Protein AF-A0A7J2JNX9-F1 (afdb_monomer)

Mean predicted aligned error: 5.88 Å

Foldseek 3Di:
DDDDDDPVLVCLQADFDFPDPVVVVVVVVVQVPDPQFPDWPDWDWGDHRNDIDIDTDTDGDPPDDPVPHD

Solvent-accessible surface area (backbone atoms only — not comparable to full-atom values): 4386 Å² total; per-residue (Å²): 135,82,82,82,73,51,72,67,58,55,49,46,36,76,36,83,36,65,61,56,67,72,57,51,53,50,52,51,54,57,55,65,66,37,91,63,39,78,42,75,84,40,83,46,54,30,24,42,57,96,44,74,48,77,51,76,45,70,42,52,62,84,87,56,55,76,90,72,58,132

pLDDT: mean 87.99, std 9.73, range [39.25, 95.69]

Nearest PDB structures (foldseek):
  8f6h-assembly1_A  TM=8.682E-01  e=9.935E-03  Shewanella oneidensis MR-1
  8f6f-assembly1_B  TM=8.952E-01  e=1.290E-02  Shewanella oneidensis
  3j1z-assembly1_P-1  TM=8.701E-01  e=2.177E-02  Shewanella oneidensis MR-1
  8f6h-assembly1_B  TM=8.531E-01  e=2.828E-02  Shewanella oneidensis MR-1
  8f6k-assembly1_C  TM=7.717E-01  e=4.186E-02  Shewanella oneidensis

Sequence (70 aa):
MGFIKSFVEIRDSITDVSPGRNYMSRIGMVVSSMDEVEEVHKIRARRVGNNVFLDLHVLVNPDMSVKRAP

Radius of gyration: 16.5 Å; Cα contacts (8 Å, |Δi|>4): 85; chains: 1; bounding box: 36×26×46 Å

Structure (mmCIF, N/CA/C/O backbone):
data_AF-A0A7J2JNX9-F1
#
_entry.id   AF-A0A7J2JNX9-F1
#
loop_
_atom_site.group_PDB
_atom_site.id
_atom_site.type_symbol
_atom_site.label_atom_id
_atom_site.label_alt_id
_atom_site.label_comp_id
_atom_site.label_asym_id
_atom_site.label_entity_id
_atom_site.label_seq_id
_atom_site.pdbx_PDB_ins_code
_atom_site.Cartn_x
_atom_site.Cartn_y
_atom_site.Cartn_z
_atom_site.occupancy
_atom_site.B_iso_or_equiv
_atom_site.auth_seq_id
_atom_site.auth_comp_id
_atom_site.auth_asym_id
_atom_site.auth_atom_id
_atom_site.pdbx_PDB_model_num
ATOM 1 N N . MET A 1 1 ? 22.344 -20.946 -27.191 1.00 39.25 1 MET A N 1
ATOM 2 C CA . MET A 1 1 ? 22.233 -19.580 -27.743 1.00 39.25 1 MET A CA 1
ATOM 3 C C . MET A 1 1 ? 21.869 -18.654 -26.588 1.00 39.25 1 MET A C 1
ATOM 5 O O . MET A 1 1 ? 20.748 -18.735 -26.105 1.00 39.25 1 MET A O 1
ATOM 9 N N . GLY A 1 2 ? 22.829 -17.916 -26.025 1.00 51.12 2 GLY A N 1
ATOM 10 C CA . GLY A 1 2 ? 22.587 -17.076 -24.844 1.00 51.12 2 GLY A CA 1
ATOM 11 C C . GLY A 1 2 ? 21.883 -15.776 -25.227 1.00 51.12 2 GLY A C 1
ATOM 12 O O . GLY A 1 2 ? 22.324 -15.095 -26.148 1.00 51.12 2 GLY A O 1
ATOM 13 N N . PHE A 1 3 ? 20.791 -15.444 -24.540 1.00 69.31 3 PHE A N 1
ATOM 14 C CA . PHE A 1 3 ? 20.112 -14.156 -24.686 1.00 69.31 3 PHE A CA 1
ATOM 15 C C . PHE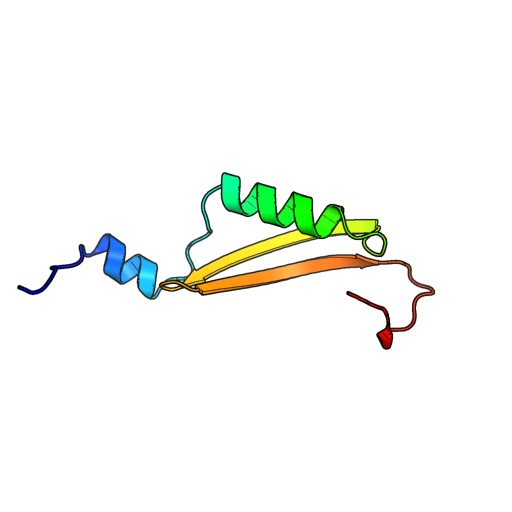 A 1 3 ? 20.992 -13.069 -24.055 1.00 69.31 3 PHE A C 1
ATOM 17 O O . PHE A 1 3 ? 21.197 -13.070 -22.840 1.00 69.31 3 PHE A O 1
ATOM 24 N N . ILE A 1 4 ? 21.538 -12.159 -24.865 1.00 76.38 4 ILE A N 1
ATOM 25 C CA . ILE A 1 4 ? 22.207 -10.962 -24.347 1.00 76.38 4 ILE A CA 1
ATOM 26 C C . ILE A 1 4 ? 21.104 -10.038 -23.836 1.00 76.38 4 ILE A C 1
ATOM 28 O O . ILE A 1 4 ? 20.362 -9.459 -24.628 1.00 76.38 4 ILE A O 1
ATOM 32 N N . LYS A 1 5 ? 20.977 -9.936 -22.512 1.00 75.31 5 LYS A N 1
ATOM 33 C CA . LYS A 1 5 ? 20.104 -8.940 -21.891 1.00 75.31 5 LYS A CA 1
ATOM 34 C C . LYS A 1 5 ? 20.667 -7.548 -22.139 1.00 75.31 5 LYS A C 1
ATOM 36 O O . LYS A 1 5 ? 21.880 -7.342 -22.069 1.00 75.31 5 LYS A O 1
ATOM 41 N N . SER A 1 6 ? 19.792 -6.590 -22.406 1.00 84.94 6 SER A N 1
ATOM 42 C CA . SER A 1 6 ? 20.207 -5.195 -22.534 1.00 84.94 6 SER A CA 1
ATOM 43 C C . SER A 1 6 ? 20.716 -4.655 -21.192 1.00 84.94 6 SER A C 1
ATOM 45 O O . SER A 1 6 ? 20.341 -5.135 -20.121 1.00 84.94 6 SER A O 1
ATOM 47 N N . PHE A 1 7 ? 21.540 -3.605 -21.232 1.00 83.56 7 PHE A N 1
ATOM 48 C CA . PHE A 1 7 ? 21.979 -2.909 -20.017 1.00 83.56 7 PHE A CA 1
ATO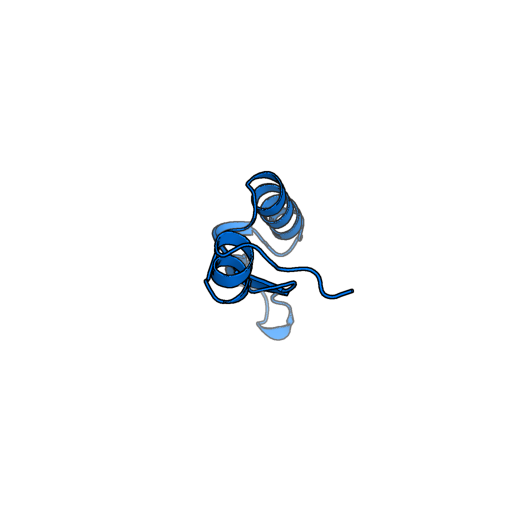M 49 C C . PHE A 1 7 ? 20.793 -2.444 -19.154 1.00 83.56 7 PHE A C 1
ATOM 51 O O . PHE A 1 7 ? 20.849 -2.520 -17.929 1.00 83.56 7 PHE A O 1
ATOM 58 N N . VAL A 1 8 ? 19.702 -2.016 -19.797 1.00 78.94 8 VAL A N 1
ATOM 59 C CA . VAL A 1 8 ? 18.459 -1.605 -19.131 1.00 78.94 8 VAL A CA 1
ATOM 60 C C . VAL A 1 8 ? 17.847 -2.768 -18.352 1.00 78.94 8 VAL A C 1
ATOM 62 O O . VAL A 1 8 ? 17.530 -2.611 -17.180 1.00 78.94 8 VAL A O 1
ATOM 65 N N . GLU A 1 9 ? 17.753 -3.949 -18.963 1.00 77.56 9 GLU A N 1
ATOM 66 C CA . GLU A 1 9 ? 17.207 -5.141 -18.304 1.00 77.56 9 GLU A CA 1
ATOM 67 C C . GLU A 1 9 ? 18.075 -5.613 -17.136 1.00 77.56 9 GLU A C 1
ATOM 69 O O . GLU A 1 9 ? 17.550 -6.039 -16.108 1.00 77.56 9 GLU A O 1
ATOM 74 N N . ILE A 1 10 ? 19.403 -5.547 -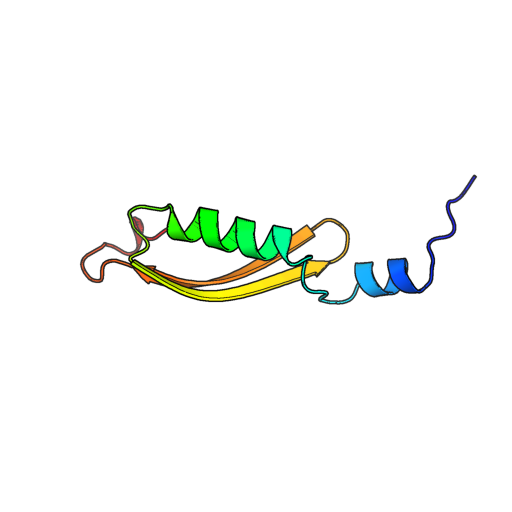17.275 1.00 82.75 10 ILE A N 1
ATOM 75 C CA . ILE A 1 10 ? 20.322 -5.918 -16.194 1.00 82.75 10 ILE A CA 1
ATOM 76 C C . ILE A 1 10 ? 20.181 -4.936 -15.036 1.00 82.75 10 ILE A C 1
ATOM 78 O O . ILE A 1 10 ? 19.999 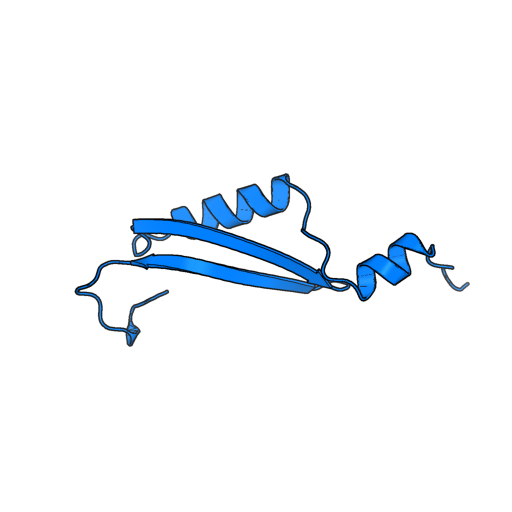-5.373 -13.901 1.00 82.75 10 ILE A O 1
ATOM 82 N N . ARG A 1 11 ? 20.202 -3.628 -15.318 1.00 82.88 11 ARG A N 1
ATOM 83 C CA . ARG A 1 11 ? 19.980 -2.578 -14.320 1.00 82.88 11 ARG A CA 1
ATOM 84 C C . ARG A 1 11 ? 18.671 -2.818 -13.574 1.00 82.88 11 ARG A C 1
ATOM 86 O O . ARG A 1 11 ? 18.697 -2.951 -12.359 1.00 82.88 11 ARG A O 1
ATOM 93 N N . ASP A 1 12 ? 17.562 -2.957 -14.293 1.00 78.00 12 ASP A N 1
ATOM 94 C CA . ASP A 1 12 ? 16.232 -3.122 -13.696 1.00 78.00 12 ASP A CA 1
ATOM 95 C C . ASP A 1 12 ? 16.095 -4.436 -12.908 1.00 78.00 12 ASP A C 1
ATOM 97 O O . ASP A 1 12 ? 15.238 -4.561 -12.036 1.00 78.00 12 ASP A O 1
ATOM 101 N N . SER A 1 13 ? 16.949 -5.429 -13.178 1.00 74.94 13 SER A N 1
ATOM 102 C CA . SER A 1 13 ? 16.974 -6.672 -12.404 1.00 74.94 13 SER A CA 1
ATOM 103 C C . SER A 1 13 ? 17.638 -6.543 -11.030 1.00 74.94 13 SER A C 1
ATOM 105 O O . SER A 1 13 ? 17.385 -7.386 -10.173 1.00 74.94 13 SER A O 1
ATOM 107 N N . ILE A 1 14 ? 18.454 -5.507 -10.812 1.00 80.31 14 ILE A N 1
ATOM 108 C CA . ILE A 1 14 ? 19.209 -5.292 -9.566 1.00 80.31 14 ILE A CA 1
ATOM 109 C C . ILE A 1 14 ? 18.856 -3.980 -8.856 1.00 80.31 14 ILE A C 1
ATOM 111 O O . ILE A 1 14 ? 19.275 -3.776 -7.719 1.00 80.31 14 ILE A O 1
ATOM 115 N N . THR A 1 15 ? 18.109 -3.084 -9.503 1.00 77.69 15 THR A N 1
ATOM 116 C CA . THR A 1 15 ? 17.648 -1.823 -8.916 1.00 77.69 15 THR A CA 1
ATOM 117 C C . THR A 1 15 ? 16.196 -1.909 -8.458 1.00 77.69 15 THR A C 1
ATOM 119 O O . THR A 1 15 ? 15.393 -2.659 -9.001 1.00 77.69 15 THR A O 1
ATOM 122 N N . ASP A 1 16 ? 15.841 -1.092 -7.463 1.00 82.25 16 ASP A N 1
ATOM 123 C CA . ASP A 1 16 ? 14.471 -0.965 -6.962 1.00 82.25 16 ASP A CA 1
ATOM 124 C C . ASP A 1 16 ? 13.604 -0.132 -7.922 1.00 82.25 16 AS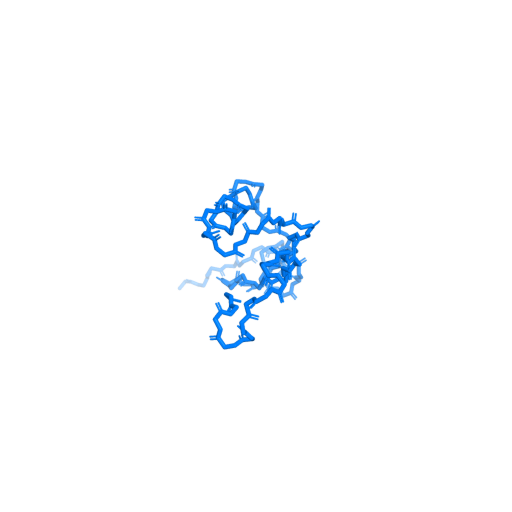P A C 1
ATOM 126 O O . ASP A 1 16 ? 13.388 1.067 -7.720 1.00 82.25 16 ASP A O 1
ATOM 130 N N . VAL A 1 17 ? 13.103 -0.755 -8.990 1.00 85.06 17 VAL A N 1
ATOM 131 C CA . VAL A 1 17 ? 12.246 -0.075 -9.974 1.00 85.06 17 VAL A CA 1
ATOM 132 C C . VAL A 1 17 ? 10.781 -0.194 -9.569 1.00 85.06 17 VAL A C 1
ATOM 134 O O . VAL A 1 17 ? 10.302 -1.276 -9.240 1.00 85.06 17 VAL A O 1
ATOM 137 N N . SER A 1 18 ? 10.025 0.904 -9.615 1.00 87.31 18 SER A N 1
ATOM 138 C CA . SER A 1 18 ? 8.579 0.834 -9.377 1.00 87.31 18 SER A CA 1
ATOM 139 C C . SER A 1 18 ? 7.892 -0.005 -10.469 1.00 87.31 18 SER A C 1
ATOM 141 O O . SER A 1 18 ? 8.143 0.224 -11.658 1.00 87.31 18 SER A O 1
ATOM 143 N N . PRO A 1 19 ? 7.006 -0.956 -10.119 1.00 88.62 19 PRO A N 1
ATOM 144 C CA . PRO A 1 19 ? 6.141 -1.612 -11.087 1.00 88.62 19 PRO A CA 1
ATOM 145 C C . PRO A 1 19 ? 5.311 -0.600 -11.892 1.00 88.62 19 PRO A C 1
ATOM 147 O O . PRO A 1 19 ? 4.999 0.499 -11.436 1.00 88.62 19 PRO A O 1
ATOM 150 N N . GLY A 1 20 ? 4.905 -0.987 -13.103 1.00 90.25 20 GLY A N 1
ATOM 151 C CA . GLY A 1 20 ? 4.076 -0.130 -13.955 1.00 90.25 20 GLY A CA 1
ATOM 152 C C . GLY A 1 20 ? 2.763 0.291 -13.279 1.00 90.25 20 GLY A C 1
ATOM 153 O O . GLY A 1 20 ? 2.230 -0.429 -12.433 1.00 90.25 20 GLY A O 1
ATOM 154 N N . ARG A 1 21 ? 2.204 1.439 -13.690 1.00 92.06 21 ARG A N 1
ATOM 155 C CA . ARG A 1 21 ? 1.022 2.057 -13.050 1.00 92.06 21 ARG A CA 1
ATOM 156 C C . ARG A 1 21 ? -0.156 1.098 -12.877 1.00 92.06 21 ARG A C 1
ATOM 158 O O . ARG A 1 21 ? -0.719 1.040 -11.797 1.00 92.06 21 ARG A O 1
ATOM 165 N N . ASN A 1 22 ? -0.467 0.289 -13.892 1.00 94.44 22 ASN A N 1
ATOM 166 C CA . ASN A 1 22 ? -1.551 -0.699 -13.806 1.00 94.44 22 ASN A CA 1
ATOM 167 C C . ASN A 1 22 ? -1.325 -1.717 -12.681 1.00 94.44 22 ASN A C 1
ATOM 169 O O . ASN A 1 22 ? -2.271 -2.144 -12.029 1.00 94.44 22 ASN A O 1
ATOM 173 N N . TYR A 1 23 ? -0.071 -2.105 -12.440 1.00 92.69 23 TYR A N 1
ATOM 174 C CA . TYR A 1 23 ? 0.281 -3.012 -11.353 1.00 92.69 23 TYR A CA 1
ATOM 175 C C . TYR A 1 23 ? 0.093 -2.327 -9.994 1.00 92.69 23 TYR A C 1
ATOM 177 O O . TYR A 1 23 ? -0.508 -2.909 -9.098 1.00 92.69 23 TYR A O 1
ATOM 185 N N . MET A 1 24 ? 0.520 -1.066 -9.876 1.00 94.94 24 MET A N 1
ATOM 186 C CA . MET A 1 24 ? 0.299 -0.246 -8.679 1.00 94.94 24 MET A CA 1
ATOM 187 C C . MET A 1 24 ? -1.191 -0.066 -8.366 1.00 94.94 24 MET A C 1
ATOM 189 O O . MET A 1 24 ? -1.605 -0.281 -7.231 1.00 94.94 24 MET A O 1
ATOM 193 N N . SER A 1 25 ? -2.012 0.253 -9.370 1.00 94.75 25 SER A N 1
ATOM 194 C CA . SER A 1 25 ? -3.465 0.380 -9.211 1.00 94.75 25 SER A CA 1
ATOM 195 C C . SER A 1 25 ? -4.111 -0.932 -8.769 1.00 94.75 25 SER A C 1
ATOM 197 O O . SER A 1 25 ? -4.996 -0.921 -7.922 1.00 94.75 25 SER A O 1
ATOM 199 N N . ARG A 1 26 ? -3.649 -2.073 -9.298 1.00 95.69 26 ARG A N 1
ATOM 200 C CA . ARG A 1 26 ? -4.136 -3.394 -8.879 1.00 95.69 26 ARG A CA 1
ATOM 201 C C . ARG A 1 26 ? -3.782 -3.721 -7.433 1.00 95.69 26 ARG A C 1
ATOM 203 O O . ARG A 1 26 ? -4.638 -4.253 -6.741 1.00 95.69 26 ARG A O 1
ATOM 210 N N . ILE A 1 27 ? -2.569 -3.393 -6.979 1.00 94.62 27 ILE A N 1
ATOM 211 C CA . ILE A 1 27 ? -2.196 -3.545 -5.564 1.00 94.62 27 ILE A CA 1
ATOM 212 C C . ILE A 1 27 ? -3.152 -2.726 -4.695 1.00 94.62 27 ILE A C 1
ATOM 214 O O . ILE A 1 27 ? -3.726 -3.273 -3.762 1.00 94.62 27 ILE A O 1
ATOM 218 N N . GLY A 1 28 ? -3.374 -1.454 -5.044 1.00 95.12 28 GLY A N 1
ATOM 219 C CA . GLY A 1 28 ? -4.298 -0.590 -4.307 1.00 95.12 28 GLY A CA 1
ATOM 220 C C . GLY A 1 28 ? -5.709 -1.165 -4.225 1.00 95.12 28 GLY A C 1
ATOM 221 O O . GLY A 1 28 ? -6.243 -1.287 -3.133 1.00 95.12 28 GLY A O 1
ATOM 222 N N . MET A 1 29 ? -6.274 -1.605 -5.354 1.00 95.69 29 MET A N 1
ATOM 223 C CA . MET A 1 29 ? -7.608 -2.220 -5.369 1.00 95.69 29 MET A CA 1
ATOM 224 C C . MET A 1 29 ? -7.701 -3.465 -4.483 1.00 95.69 29 MET A C 1
ATOM 226 O O . MET A 1 29 ? -8.692 -3.622 -3.784 1.00 95.69 29 MET A O 1
ATOM 230 N N . VAL A 1 30 ? -6.692 -4.343 -4.506 1.00 95.44 30 VAL A N 1
ATOM 231 C CA . VAL A 1 30 ? -6.701 -5.567 -3.690 1.00 95.44 30 VAL A CA 1
ATOM 232 C C . VAL A 1 30 ? -6.644 -5.227 -2.203 1.00 95.44 30 VAL A C 1
ATOM 234 O O . VAL A 1 30 ? -7.452 -5.742 -1.438 1.00 95.44 30 VAL A O 1
ATOM 237 N N . VAL A 1 31 ? -5.735 -4.340 -1.793 1.00 94.44 31 VAL A N 1
ATOM 238 C CA . VAL A 1 31 ? -5.581 -3.968 -0.377 1.00 94.44 31 VAL A CA 1
ATOM 239 C C . VAL A 1 31 ? -6.831 -3.248 0.133 1.00 94.44 31 VAL A C 1
ATOM 241 O O . VAL A 1 31 ? -7.333 -3.587 1.195 1.00 94.44 31 VAL A O 1
ATOM 244 N N . SER A 1 32 ? -7.392 -2.320 -0.646 1.00 94.12 32 SER A N 1
ATOM 245 C CA . SER A 1 32 ? -8.623 -1.604 -0.283 1.00 94.12 32 SER A CA 1
ATOM 246 C C . SER A 1 32 ? -9.895 -2.457 -0.349 1.00 94.12 32 SER A C 1
ATOM 248 O O . SER A 1 32 ? -10.951 -1.976 0.040 1.00 94.12 32 SER A O 1
ATOM 250 N N . SER A 1 33 ? -9.828 -3.683 -0.876 1.00 94.88 33 SER A N 1
ATOM 251 C CA . SER A 1 33 ? -10.970 -4.610 -0.900 1.00 94.88 33 SER A CA 1
ATOM 252 C C . SER A 1 33 ? -11.052 -5.521 0.326 1.00 94.88 33 SER A C 1
ATOM 254 O O . SER A 1 33 ? -11.979 -6.318 0.415 1.00 94.88 33 SER A O 1
ATOM 256 N N . MET A 1 34 ? -10.075 -5.444 1.233 1.00 92.12 34 MET A N 1
ATOM 257 C CA . MET A 1 34 ? -10.074 -6.212 2.476 1.00 92.12 34 MET A CA 1
ATOM 258 C C . MET A 1 34 ? -10.965 -5.514 3.504 1.00 92.12 34 MET A C 1
ATOM 260 O O . MET A 1 34 ? -10.778 -4.326 3.757 1.00 92.12 34 MET A O 1
ATOM 264 N N . ASP A 1 35 ? -11.900 -6.251 4.104 1.00 89.81 35 ASP A N 1
ATOM 265 C CA . ASP A 1 35 ? -12.884 -5.703 5.050 1.00 89.81 35 ASP A CA 1
ATOM 266 C C . ASP A 1 35 ? -12.220 -5.060 6.281 1.00 89.81 35 ASP A C 1
ATOM 268 O O . ASP A 1 35 ? -12.764 -4.138 6.885 1.00 89.81 35 ASP A O 1
ATOM 272 N N . GLU A 1 36 ? -11.034 -5.537 6.661 1.00 90.25 36 GLU A N 1
ATOM 273 C CA . GLU A 1 36 ? -10.272 -5.045 7.807 1.00 90.25 36 GLU A CA 1
ATOM 274 C C . GLU A 1 36 ? -9.494 -3.749 7.528 1.00 90.25 36 GLU A C 1
ATOM 276 O O . GLU A 1 36 ? -8.9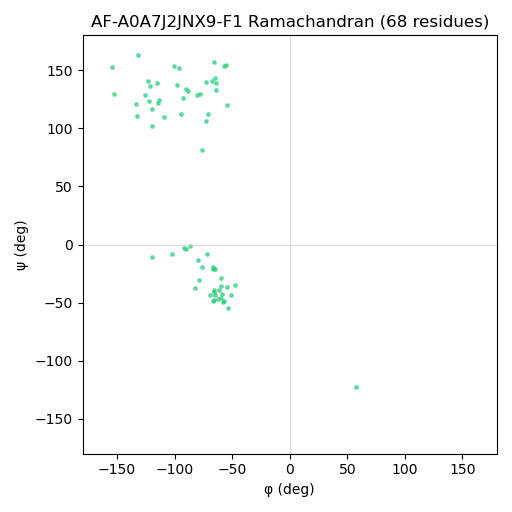96 -3.129 8.472 1.00 90.25 36 GLU A O 1
ATOM 281 N N . VAL A 1 37 ? -9.360 -3.347 6.259 1.00 93.38 37 VAL A N 1
ATOM 282 C CA . VAL A 1 37 ? -8.608 -2.157 5.844 1.00 93.38 37 VAL A CA 1
ATOM 283 C C . VAL A 1 37 ? -9.555 -0.969 5.708 1.00 93.38 37 VAL A C 1
ATOM 285 O O . VAL A 1 37 ? -10.368 -0.897 4.792 1.00 93.38 37 VAL A O 1
ATOM 288 N N . GLU A 1 38 ? -9.393 0.014 6.588 1.00 93.94 38 GLU A N 1
ATOM 2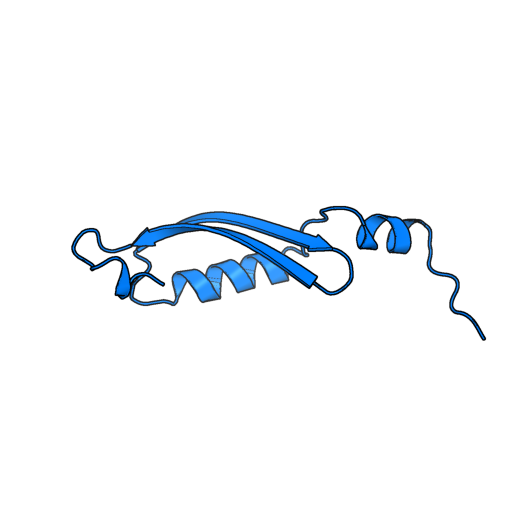89 C CA . GLU A 1 38 ? -10.164 1.259 6.556 1.00 93.94 38 GLU A CA 1
ATOM 290 C C . GLU A 1 38 ? -9.574 2.266 5.558 1.00 93.94 38 GLU A C 1
ATOM 292 O O . GLU A 1 38 ? -10.305 2.971 4.863 1.00 93.94 38 GLU A O 1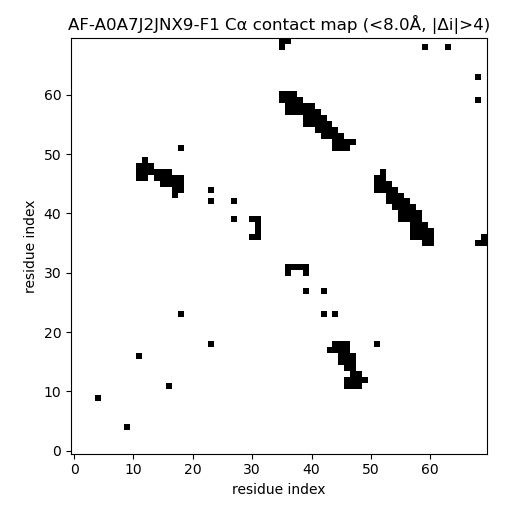
ATOM 297 N N . GLU A 1 39 ? -8.242 2.331 5.454 1.00 94.12 39 GLU A N 1
ATOM 298 C CA . GLU A 1 39 ? -7.551 3.259 4.554 1.00 94.12 39 GLU A CA 1
ATOM 299 C C . GLU A 1 39 ? -6.164 2.741 4.143 1.00 94.12 39 GLU A C 1
ATOM 301 O O . GLU A 1 39 ? -5.500 2.019 4.885 1.00 94.12 39 GLU A O 1
ATOM 306 N N . VAL A 1 40 ? -5.679 3.156 2.968 1.00 94.69 40 VAL A N 1
ATOM 307 C CA . VAL A 1 40 ? -4.305 2.900 2.511 1.00 94.69 40 VAL A CA 1
ATOM 308 C C . VAL A 1 40 ? -3.587 4.228 2.284 1.00 94.69 40 VAL A C 1
ATOM 310 O O . VAL A 1 40 ? -3.766 4.877 1.255 1.00 94.69 40 VAL A O 1
ATOM 313 N N . HIS A 1 41 ? -2.734 4.631 3.227 1.00 92.69 41 HIS A N 1
ATOM 314 C CA . HIS A 1 41 ? -2.025 5.920 3.162 1.00 92.69 41 HIS A CA 1
ATOM 315 C C . HIS A 1 41 ? -0.827 5.891 2.226 1.00 92.69 41 HIS A C 1
ATOM 317 O O . HIS A 1 41 ? -0.427 6.914 1.666 1.00 92.69 41 HIS A O 1
ATOM 323 N N . LYS A 1 42 ? -0.195 4.722 2.092 1.00 94.44 42 LYS A N 1
ATOM 324 C CA . LYS A 1 42 ? 1.029 4.592 1.309 1.00 94.44 42 LYS A CA 1
ATOM 325 C C . LYS A 1 42 ? 1.192 3.192 0.751 1.00 94.44 42 LYS A C 1
ATOM 327 O O . LYS A 1 42 ? 1.178 2.214 1.491 1.00 94.44 42 LYS A O 1
ATOM 332 N N . ILE A 1 43 ? 1.450 3.137 -0.553 1.00 95.31 43 ILE A N 1
ATOM 333 C CA . ILE A 1 43 ? 1.875 1.932 -1.260 1.00 95.31 43 ILE A CA 1
ATOM 334 C C . ILE A 1 43 ? 3.241 2.217 -1.865 1.00 95.31 43 ILE A C 1
ATOM 336 O O . ILE A 1 43 ? 3.377 3.072 -2.744 1.00 95.31 43 ILE A O 1
ATOM 340 N N . ARG A 1 44 ? 4.2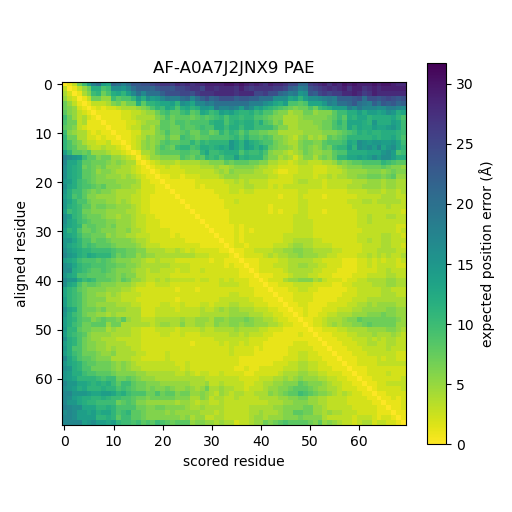59 1.486 -1.417 1.00 95.12 44 ARG A N 1
ATOM 341 C CA . ARG A 1 44 ? 5.563 1.450 -2.073 1.00 95.12 44 ARG A CA 1
ATOM 342 C C . ARG A 1 44 ? 5.778 0.050 -2.620 1.00 95.12 44 ARG A C 1
ATOM 344 O O . ARG A 1 44 ? 5.733 -0.920 -1.876 1.00 95.12 44 ARG A O 1
ATOM 351 N N . ALA A 1 45 ? 6.035 -0.044 -3.918 1.00 93.94 45 ALA A N 1
ATOM 352 C CA . ALA A 1 45 ? 6.375 -1.303 -4.556 1.00 93.94 45 ALA A CA 1
ATOM 353 C C . ALA A 1 45 ? 7.718 -1.190 -5.268 1.00 93.94 45 ALA A C 1
ATOM 355 O O . ALA A 1 45 ? 8.028 -0.160 -5.872 1.00 93.94 45 ALA A O 1
ATOM 356 N N . ARG A 1 46 ? 8.512 -2.254 -5.191 1.00 92.31 46 ARG A N 1
ATOM 357 C CA . ARG A 1 46 ? 9.844 -2.341 -5.791 1.00 92.31 46 ARG A CA 1
ATOM 358 C C . ARG A 1 46 ? 9.956 -3.666 -6.525 1.00 92.31 46 ARG A C 1
ATOM 360 O O . ARG A 1 46 ? 9.768 -4.722 -5.927 1.00 92.31 46 ARG A O 1
ATOM 367 N N . ARG A 1 47 ? 10.215 -3.621 -7.826 1.00 88.00 47 ARG A N 1
ATOM 368 C CA . ARG A 1 47 ? 10.503 -4.790 -8.651 1.00 88.00 47 ARG A CA 1
ATOM 369 C C . ARG A 1 47 ? 12.008 -4.995 -8.689 1.00 88.00 47 ARG A C 1
ATOM 371 O O . ARG A 1 47 ? 12.723 -4.076 -9.063 1.00 88.00 47 ARG A O 1
ATOM 378 N N . VAL A 1 48 ? 12.443 -6.201 -8.338 1.00 87.75 48 VAL A N 1
ATOM 379 C CA . VAL A 1 48 ? 13.841 -6.638 -8.432 1.00 87.75 48 VAL A CA 1
ATOM 380 C C . VAL A 1 48 ? 13.843 -8.005 -9.105 1.00 87.75 48 VAL A C 1
ATOM 382 O O . VAL A 1 48 ? 13.327 -8.991 -8.566 1.00 87.75 48 VAL A O 1
ATOM 385 N N . GLY A 1 49 ? 14.351 -8.050 -10.336 1.00 82.88 49 GLY A N 1
ATOM 386 C CA . GLY A 1 49 ? 14.221 -9.215 -11.208 1.00 82.88 49 GLY A CA 1
ATOM 387 C C . GLY A 1 49 ? 12.748 -9.577 -11.435 1.00 82.88 49 GLY A C 1
ATOM 388 O O . GLY A 1 49 ? 11.960 -8.750 -11.892 1.00 82.88 49 GLY A O 1
ATOM 389 N N . ASN A 1 50 ? 12.373 -10.811 -11.087 1.00 83.94 50 ASN A N 1
ATOM 390 C CA . ASN A 1 50 ? 10.997 -11.306 -11.220 1.00 83.94 50 ASN A CA 1
ATOM 391 C C . ASN A 1 50 ? 10.141 -11.103 -9.959 1.00 83.94 50 ASN A C 1
ATOM 393 O O . ASN A 1 50 ? 8.958 -11.435 -9.969 1.00 83.94 50 ASN A O 1
ATOM 397 N N . ASN A 1 51 ? 10.718 -10.570 -8.881 1.00 87.50 51 ASN A N 1
ATOM 398 C CA . ASN A 1 51 ? 10.022 -10.388 -7.614 1.00 87.50 51 ASN A CA 1
ATOM 399 C C . ASN A 1 51 ? 9.471 -8.969 -7.490 1.00 87.50 51 ASN A C 1
ATOM 401 O O . ASN A 1 51 ? 10.029 -8.017 -8.041 1.00 87.50 51 ASN A O 1
ATOM 405 N N . VAL A 1 52 ? 8.390 -8.827 -6.726 1.00 90.19 52 VAL A N 1
ATOM 406 C CA . VAL A 1 52 ? 7.866 -7.531 -6.294 1.00 90.19 52 VAL A CA 1
ATOM 407 C C . VAL A 1 52 ? 7.838 -7.515 -4.773 1.00 90.19 52 VAL A C 1
ATOM 409 O O . VAL A 1 52 ? 7.215 -8.370 -4.155 1.00 90.19 52 VAL A O 1
ATOM 412 N N . PHE A 1 53 ? 8.506 -6.529 -4.190 1.00 93.06 53 PHE A N 1
ATOM 413 C CA . PHE A 1 53 ? 8.489 -6.230 -2.766 1.00 93.06 53 PHE A CA 1
ATOM 414 C C . PHE A 1 53 ? 7.500 -5.097 -2.509 1.00 93.06 53 PHE A C 1
ATOM 416 O O . PHE A 1 53 ? 7.459 -4.136 -3.283 1.00 93.06 53 PHE A O 1
ATOM 423 N N . LEU A 1 54 ? 6.709 -5.219 -1.445 1.00 94.25 54 LEU A N 1
ATOM 424 C CA . LEU A 1 54 ? 5.654 -4.277 -1.085 1.00 94.25 54 LEU A CA 1
ATOM 425 C C . LEU A 1 54 ? 5.850 -3.797 0.350 1.00 94.25 54 LEU A C 1
ATOM 427 O O . LEU A 1 54 ? 5.959 -4.613 1.258 1.00 94.25 54 LEU A O 1
ATOM 431 N N . ASP A 1 55 ? 5.845 -2.480 0.528 1.00 95.50 55 ASP A N 1
ATOM 432 C CA . ASP A 1 55 ? 5.730 -1.823 1.824 1.00 95.50 55 ASP A CA 1
ATOM 433 C C . ASP A 1 55 ? 4.394 -1.060 1.830 1.00 95.50 55 ASP A C 1
ATOM 435 O O . ASP A 1 55 ? 4.146 -0.216 0.957 1.00 95.50 55 ASP A O 1
ATOM 439 N N . LEU A 1 56 ? 3.522 -1.374 2.790 1.00 94.38 56 LEU A N 1
ATOM 440 C CA . LEU A 1 56 ? 2.175 -0.814 2.900 1.00 94.38 56 LEU A CA 1
ATOM 441 C C . LEU A 1 56 ? 2.005 -0.117 4.246 1.00 94.38 56 LEU A C 1
ATOM 443 O O . LEU A 1 56 ? 2.404 -0.648 5.279 1.00 94.38 56 LEU A O 1
ATOM 447 N N . HIS A 1 57 ? 1.396 1.065 4.231 1.00 95.44 57 HIS A N 1
ATOM 448 C CA . HIS A 1 57 ? 0.844 1.684 5.432 1.00 95.44 57 HIS A CA 1
ATOM 449 C C . HIS A 1 57 ? -0.675 1.625 5.314 1.00 95.44 57 HIS A C 1
ATOM 451 O O . HIS A 1 57 ? -1.250 2.310 4.460 1.00 95.44 57 HIS A O 1
ATOM 457 N N . VAL A 1 58 ? -1.290 0.787 6.143 1.00 94.56 58 VAL A N 1
ATOM 458 C CA . VAL A 1 58 ? -2.737 0.573 6.182 1.00 94.56 58 VAL A CA 1
ATOM 459 C C . VAL A 1 58 ? -3.292 1.031 7.523 1.00 94.56 58 VAL A C 1
ATOM 461 O O . VAL A 1 58 ? -2.675 0.814 8.566 1.00 94.56 58 VAL A O 1
ATOM 464 N N . LEU A 1 59 ? -4.447 1.682 7.473 1.00 94.50 59 LEU A N 1
ATOM 465 C CA . LEU A 1 59 ? -5.292 1.916 8.629 1.00 94.50 59 LEU A CA 1
ATOM 466 C C . LEU A 1 59 ? -6.234 0.724 8.761 1.00 94.50 59 LEU A C 1
ATOM 468 O O . LEU A 1 59 ? -6.838 0.296 7.777 1.00 94.50 59 LEU A O 1
ATOM 472 N N . VAL A 1 60 ? -6.338 0.195 9.970 1.00 94.31 60 VAL A N 1
ATOM 473 C CA . VAL A 1 60 ? -7.199 -0.937 10.312 1.00 94.31 60 VAL A CA 1
ATOM 474 C C . VAL A 1 60 ? -7.994 -0.592 11.561 1.00 94.31 60 VAL A C 1
ATOM 476 O O . VAL A 1 60 ? -7.608 0.320 12.299 1.00 94.31 60 VAL A O 1
ATOM 479 N N . ASN A 1 61 ? -9.061 -1.344 11.822 1.00 89.88 61 ASN A N 1
ATOM 480 C CA . ASN A 1 61 ? -9.893 -1.135 13.003 1.00 89.88 61 ASN A CA 1
ATOM 481 C C . ASN A 1 61 ? -9.038 -1.171 14.295 1.00 89.88 61 ASN A C 1
ATOM 483 O O . ASN A 1 61 ? -8.438 -2.209 14.593 1.00 89.88 61 ASN A O 1
ATOM 487 N N . PRO A 1 62 ? -8.999 -0.087 15.095 1.00 89.62 62 PRO A N 1
ATOM 488 C CA . PRO A 1 62 ? -8.132 0.009 16.271 1.00 89.62 62 PRO A CA 1
ATOM 489 C C . PRO A 1 62 ? -8.503 -0.964 17.399 1.00 89.62 62 PRO A C 1
ATOM 491 O O . PRO A 1 62 ? -7.652 -1.294 18.224 1.00 89.62 62 PRO A O 1
ATOM 494 N N . ASP A 1 63 ? -9.742 -1.460 17.423 1.00 91.06 63 ASP A N 1
ATOM 495 C CA . ASP A 1 63 ? -10.221 -2.443 18.399 1.00 91.06 63 ASP A CA 1
ATOM 496 C C . ASP A 1 63 ? -9.930 -3.892 17.964 1.00 91.06 63 ASP A C 1
ATOM 498 O O . ASP A 1 63 ? -10.250 -4.857 18.670 1.00 91.06 63 ASP A O 1
ATOM 502 N N . MET A 1 64 ? -9.325 -4.095 16.788 1.00 91.25 64 MET A N 1
ATOM 503 C CA . MET A 1 64 ? -8.920 -5.423 16.351 1.00 91.25 64 MET A CA 1
ATOM 504 C C . MET A 1 64 ? -7.705 -5.916 17.144 1.00 91.25 64 MET A C 1
ATOM 506 O O . MET A 1 64 ? -6.737 -5.199 17.385 1.00 91.25 64 MET A O 1
ATOM 510 N N . SER A 1 65 ? -7.694 -7.200 17.504 1.00 93.56 65 SER A N 1
ATOM 511 C CA . SER A 1 65 ? -6.465 -7.805 18.015 1.00 93.56 65 SER A CA 1
ATOM 512 C C . SER A 1 65 ? -5.400 -7.824 16.918 1.00 93.56 65 SER A C 1
ATOM 514 O O . SER A 1 65 ? -5.724 -8.199 15.791 1.00 93.56 65 SER A O 1
ATOM 516 N N . VAL A 1 66 ? -4.132 -7.610 17.275 1.00 91.31 66 VAL A N 1
ATOM 517 C CA . VAL A 1 66 ? -2.976 -7.754 16.363 1.00 91.31 66 VAL A CA 1
ATOM 518 C C . VAL A 1 66 ? -3.020 -9.065 15.569 1.00 91.31 66 VAL A C 1
ATOM 520 O O . VAL A 1 66 ? -2.675 -9.104 14.399 1.00 91.31 66 VAL A O 1
ATOM 523 N N . LYS A 1 67 ? -3.518 -10.145 16.180 1.00 92.25 67 LYS A N 1
ATOM 524 C CA . LYS A 1 67 ? -3.621 -11.473 15.557 1.00 92.25 67 LYS A CA 1
ATOM 525 C C . LYS A 1 67 ? -4.611 -11.565 14.387 1.00 92.25 67 LYS A C 1
ATOM 527 O O . LYS A 1 67 ? -4.560 -12.540 13.649 1.00 92.25 67 LYS A O 1
ATOM 532 N N . ARG A 1 68 ? -5.547 -10.619 14.289 1.00 88.88 68 ARG A N 1
ATOM 533 C CA . ARG A 1 68 ? -6.534 -10.514 13.206 1.00 88.88 68 ARG A CA 1
ATOM 534 C C . ARG A 1 68 ? -6.157 -9.440 12.188 1.00 88.88 68 ARG A C 1
ATOM 536 O O . ARG A 1 68 ? -6.868 -9.317 11.202 1.00 88.88 68 ARG A O 1
ATOM 543 N N . ALA A 1 69 ? -5.121 -8.642 12.456 1.00 87.25 69 ALA A N 1
ATOM 544 C CA . ALA A 1 69 ? -4.664 -7.642 11.504 1.00 87.25 69 ALA A CA 1
ATOM 545 C C . ALA A 1 69 ? -4.152 -8.339 10.226 1.00 87.25 69 ALA A C 1
ATOM 547 O O . ALA A 1 69 ? -3.522 -9.395 10.356 1.00 87.25 69 ALA A O 1
ATOM 548 N N . PRO A 1 70 ? -4.467 -7.796 9.036 1.00 80.62 70 PRO A N 1
ATOM 549 C CA . PRO A 1 70 ? -4.062 -8.358 7.747 1.00 80.62 70 PRO A CA 1
ATOM 550 C C . PRO A 1 70 ? -2.547 -8.300 7.501 1.00 80.62 70 PRO A C 1
ATOM 552 O O . PRO A 1 70 ? -1.862 -7.434 8.097 1.00 80.62 70 PRO A O 1
#

Secondary structure (DSSP, 8-state):
------HHHHHHHHS-BPPPHHHHHHHHHHHTTSTTEEEEEEEEEEEETTEEEEEEEEEE-TTS-GGG--